Protein AF-A0A973CTF1-F1 (afdb_monomer_lite)

Sequence (66 aa):
MSLARIWRELCAHPIITGVLLGCTLVGVGLGYQLLSAEWPLWRRLLGGGVGGAGVGVFITAARMIG

Foldseek 3Di:
DDPVVVVVVCVVCVPLVVQLVVLLVQLQVCLQVPDDPPDPNVCSNVRSNVRSNVVSVVVVVVVVVD

Structure (mmCIF, N/CA/C/O backbone):
data_AF-A0A973CTF1-F1
#
_entry.id   AF-A0A973CTF1-F1
#
loop_
_atom_site.group_PDB
_atom_site.id
_atom_site.type_symbol
_atom_site.label_atom_id
_atom_site.label_alt_id
_atom_site.label_comp_id
_atom_site.label_asym_id
_atom_site.label_entity_id
_atom_site.label_seq_id
_atom_site.pdbx_PDB_ins_code
_atom_site.Cartn_x
_atom_site.Cartn_y
_atom_site.Cartn_z
_atom_site.occupancy
_atom_site.B_iso_or_equiv
_atom_site.auth_seq_id
_atom_site.auth_comp_id
_atom_site.auth_asym_id
_atom_site.auth_atom_id
_atom_site.pdbx_PDB_model_num
ATOM 1 N N . MET A 1 1 ? 16.312 12.691 -7.580 1.00 53.44 1 MET A N 1
ATOM 2 C CA . MET A 1 1 ? 15.251 12.499 -8.599 1.00 53.44 1 MET A CA 1
ATOM 3 C C . MET A 1 1 ? 14.135 13.501 -8.335 1.00 53.44 1 MET A C 1
ATOM 5 O O . MET A 1 1 ? 13.702 13.592 -7.198 1.00 53.44 1 MET A O 1
ATOM 9 N N . SER A 1 2 ? 13.713 14.292 -9.329 1.00 79.50 2 SER A N 1
ATOM 10 C CA . SER A 1 2 ? 12.620 15.268 -9.160 1.00 79.50 2 SER A CA 1
ATOM 11 C C . SER A 1 2 ? 11.260 14.568 -9.241 1.00 79.50 2 SER A C 1
ATOM 13 O O . SER A 1 2 ? 11.038 13.763 -10.147 1.00 79.50 2 SER A O 1
ATOM 15 N N . LEU A 1 3 ? 10.345 14.902 -8.328 1.00 68.62 3 LEU A N 1
ATOM 16 C CA . LEU A 1 3 ? 8.971 14.383 -8.261 1.00 68.62 3 LEU A CA 1
ATOM 17 C C . LEU A 1 3 ? 8.216 14.555 -9.597 1.00 68.62 3 LEU A C 1
ATOM 19 O O . LEU A 1 3 ? 7.462 13.684 -10.020 1.00 68.62 3 LEU A O 1
ATOM 23 N N . ALA A 1 4 ? 8.521 15.631 -10.328 1.00 75.38 4 ALA A N 1
ATOM 24 C CA . ALA A 1 4 ? 7.959 15.926 -11.646 1.00 75.38 4 ALA A CA 1
ATOM 25 C C . ALA A 1 4 ? 8.433 14.976 -12.765 1.00 75.38 4 ALA A C 1
ATOM 27 O O . ALA A 1 4 ? 7.825 14.924 -13.837 1.00 75.38 4 ALA A O 1
ATOM 28 N N . ARG A 1 5 ? 9.543 14.254 -12.568 1.00 75.00 5 ARG A N 1
ATOM 29 C CA . ARG A 1 5 ? 10.011 13.227 -13.512 1.00 75.00 5 ARG A CA 1
ATOM 30 C C . ARG A 1 5 ? 9.295 11.900 -13.257 1.00 75.00 5 ARG A C 1
ATOM 32 O O . ARG A 1 5 ? 8.805 11.303 -14.204 1.00 75.00 5 ARG A O 1
ATOM 39 N N . ILE A 1 6 ? 9.147 11.523 -11.986 1.00 70.38 6 ILE A N 1
ATOM 40 C CA . ILE A 1 6 ? 8.403 10.327 -11.559 1.00 70.38 6 ILE A CA 1
ATOM 41 C C . ILE A 1 6 ? 6.944 10.405 -12.027 1.00 70.38 6 ILE A C 1
ATOM 43 O O . ILE A 1 6 ? 6.423 9.438 -12.567 1.00 70.38 6 ILE A O 1
ATOM 47 N N . TRP A 1 7 ? 6.304 11.571 -11.898 1.00 67.38 7 TRP A N 1
ATOM 48 C CA . TRP A 1 7 ? 4.923 11.763 -12.351 1.00 67.38 7 TRP A CA 1
ATOM 49 C C . TRP A 1 7 ? 4.743 11.54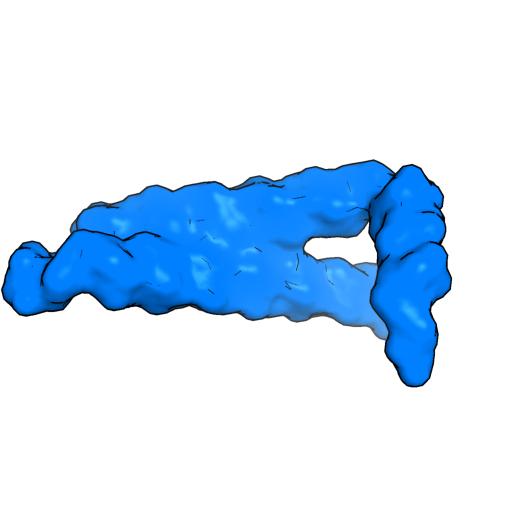2 -13.861 1.00 67.38 7 TRP A C 1
ATOM 51 O O . TRP A 1 7 ? 3.808 10.870 -14.282 1.00 67.38 7 TRP A O 1
ATOM 61 N N . ARG A 1 8 ? 5.660 12.063 -14.688 1.00 77.12 8 ARG A N 1
ATOM 62 C CA . ARG A 1 8 ? 5.603 11.882 -16.149 1.00 77.12 8 ARG A CA 1
ATOM 63 C C . ARG A 1 8 ? 5.813 10.428 -16.570 1.00 77.12 8 ARG A C 1
ATOM 65 O O . ARG A 1 8 ? 5.105 9.959 -17.452 1.00 77.12 8 ARG A O 1
ATOM 72 N N . GLU A 1 9 ? 6.731 9.728 -15.912 1.00 71.19 9 GLU A N 1
ATOM 73 C CA . GLU A 1 9 ? 6.966 8.289 -16.098 1.00 71.19 9 GLU A CA 1
ATOM 74 C C . GLU A 1 9 ? 5.737 7.456 -15.692 1.00 71.19 9 GLU A C 1
ATOM 76 O O . GLU A 1 9 ? 5.310 6.576 -16.437 1.00 71.19 9 GLU A O 1
ATOM 81 N N . LEU A 1 10 ? 5.092 7.778 -14.561 1.00 63.31 10 LEU A N 1
ATOM 82 C CA . LEU A 1 10 ? 3.855 7.102 -14.143 1.00 63.31 10 LEU A CA 1
ATOM 83 C C . LEU A 1 10 ? 2.704 7.325 -15.133 1.00 63.31 10 LEU A C 1
ATOM 85 O O . LEU A 1 10 ? 1.982 6.380 -15.454 1.00 63.31 10 LEU A O 1
ATOM 89 N N . CYS A 1 11 ? 2.538 8.550 -15.643 1.00 67.19 11 CYS A N 1
ATOM 90 C CA . CYS A 1 11 ? 1.528 8.848 -16.662 1.00 67.19 11 CYS A CA 1
ATOM 91 C C . CYS A 1 11 ? 1.795 8.131 -17.995 1.00 67.19 11 CYS A C 1
ATOM 93 O O . CYS A 1 11 ? 0.844 7.852 -18.722 1.00 67.19 11 CYS A O 1
ATOM 95 N N . ALA A 1 12 ? 3.052 7.810 -18.314 1.00 75.2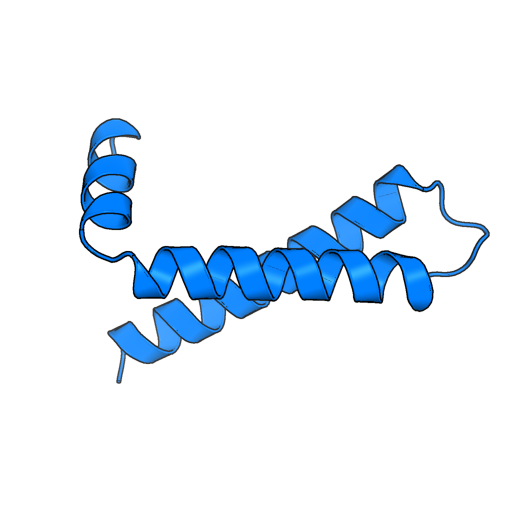5 12 ALA A N 1
ATOM 96 C CA . ALA A 1 12 ? 3.400 7.042 -19.509 1.00 75.25 12 ALA A CA 1
ATOM 97 C C . ALA A 1 12 ? 3.028 5.548 -19.392 1.00 75.25 12 ALA A C 1
ATOM 99 O O . ALA A 1 12 ? 2.871 4.874 -20.410 1.00 75.25 12 ALA A O 1
ATOM 100 N N . HIS A 1 13 ? 2.826 5.033 -18.172 1.00 76.94 13 HIS A N 1
ATOM 101 C CA . HIS A 1 13 ? 2.534 3.622 -17.913 1.00 76.94 13 HIS A CA 1
ATOM 102 C C . HIS A 1 13 ? 1.250 3.434 -17.081 1.00 76.94 13 HIS A C 1
ATOM 104 O O . HIS A 1 13 ? 1.304 3.098 -15.891 1.00 76.94 13 HIS A O 1
ATOM 110 N N . PRO A 1 14 ? 0.061 3.578 -17.704 1.00 74.19 14 PRO A N 1
ATOM 111 C CA . PRO A 1 14 ? -1.225 3.476 -17.007 1.00 74.19 14 PRO A CA 1
ATOM 112 C C . PRO A 1 14 ? -1.461 2.096 -16.376 1.00 74.19 14 PRO A C 1
ATOM 114 O O . PRO A 1 14 ? -2.130 1.994 -15.352 1.00 74.19 14 PRO A O 1
ATOM 117 N N . ILE A 1 15 ? -0.867 1.040 -16.939 1.00 80.44 15 ILE A N 1
ATOM 118 C CA . ILE A 1 15 ? -0.963 -0.330 -16.413 1.00 80.44 15 ILE A CA 1
ATOM 119 C C . ILE A 1 15 ? -0.282 -0.438 -15.043 1.00 80.44 15 ILE A C 1
ATOM 121 O O . ILE A 1 15 ? -0.858 -1.002 -14.118 1.00 80.44 15 ILE A O 1
ATOM 125 N N . ILE A 1 16 ? 0.913 0.142 -14.889 1.00 78.19 16 ILE A N 1
ATOM 126 C CA . ILE A 1 16 ? 1.667 0.132 -13.626 1.00 78.19 16 ILE A CA 1
ATOM 127 C C . ILE A 1 16 ? 0.882 0.877 -12.546 1.00 78.19 16 ILE A C 1
ATOM 129 O O . ILE A 1 16 ? 0.679 0.367 -11.444 1.00 78.19 16 ILE A O 1
ATOM 133 N N . THR A 1 17 ? 0.376 2.059 -12.898 1.00 80.19 17 THR A N 1
ATOM 134 C CA . THR A 1 17 ? -0.471 2.867 -12.016 1.00 80.19 17 THR A CA 1
ATOM 135 C C . THR A 1 17 ? -1.738 2.108 -11.608 1.00 80.19 17 THR A C 1
ATOM 137 O O . THR A 1 17 ? -2.100 2.111 -10.433 1.00 80.19 17 THR A O 1
ATOM 140 N N . GLY A 1 18 ? -2.377 1.401 -12.547 1.00 79.50 18 GLY A N 1
ATOM 141 C CA . GLY A 1 18 ? -3.560 0.580 -12.288 1.00 79.50 18 GLY A CA 1
ATOM 142 C C . GLY A 1 18 ? -3.292 -0.592 -11.341 1.00 79.50 18 GLY A C 1
ATOM 143 O O . GLY A 1 18 ? -4.071 -0.813 -10.415 1.00 79.50 18 GLY A O 1
ATOM 144 N N . VAL A 1 19 ? -2.174 -1.305 -11.515 1.00 84.12 19 VAL A N 1
ATOM 145 C CA . VAL A 1 19 ? -1.765 -2.405 -10.621 1.00 84.12 19 VAL A CA 1
ATOM 146 C C . VAL A 1 19 ? -1.467 -1.881 -9.215 1.00 84.12 19 VAL A C 1
ATOM 148 O O . VAL A 1 19 ? -1.953 -2.447 -8.238 1.00 84.12 19 VAL A O 1
ATOM 151 N N . LEU A 1 20 ? -0.738 -0.768 -9.098 1.00 81.62 20 LEU A N 1
ATOM 152 C CA . LEU A 1 20 ? -0.455 -0.118 -7.814 1.00 81.62 20 LEU A CA 1
ATOM 153 C C . LEU A 1 20 ? -1.734 0.283 -7.073 1.00 81.62 20 LEU A C 1
ATOM 155 O O . LEU A 1 20 ? -1.894 -0.049 -5.896 1.00 81.62 20 LEU A O 1
ATOM 159 N N . LEU A 1 21 ? -2.658 0.957 -7.760 1.00 84.88 21 LEU A N 1
ATOM 160 C CA . LEU A 1 21 ? -3.952 1.343 -7.195 1.00 84.88 21 LEU A CA 1
ATOM 161 C C . LEU A 1 21 ? -4.782 0.119 -6.798 1.00 84.88 21 LEU A C 1
ATOM 163 O O . LEU A 1 21 ? -5.296 0.074 -5.682 1.00 84.88 21 LEU A O 1
ATOM 167 N N . GLY A 1 22 ? -4.870 -0.887 -7.670 1.00 85.88 22 GLY A N 1
ATOM 168 C CA . GLY A 1 22 ? -5.615 -2.118 -7.413 1.00 85.88 22 GLY A CA 1
ATOM 169 C C . GLY A 1 22 ? -5.095 -2.866 -6.187 1.00 85.88 22 GLY A C 1
ATOM 170 O O . GLY A 1 22 ? -5.867 -3.162 -5.275 1.00 85.88 22 GLY A O 1
ATOM 171 N N . CYS A 1 23 ? -3.784 -3.101 -6.108 1.00 86.38 23 CYS A N 1
ATOM 172 C CA . CYS A 1 23 ? -3.176 -3.764 -4.956 1.00 86.38 23 CYS A CA 1
ATOM 173 C C . CYS A 1 23 ? -3.350 -2.945 -3.671 1.00 86.38 23 CYS A C 1
ATOM 175 O O . CYS A 1 23 ? -3.636 -3.524 -2.625 1.00 86.38 23 CYS A O 1
ATOM 177 N N . THR A 1 24 ? -3.253 -1.614 -3.741 1.00 85.62 24 THR A N 1
ATOM 178 C CA . THR A 1 24 ? -3.487 -0.735 -2.583 1.00 85.62 24 THR A CA 1
ATOM 179 C C . THR A 1 24 ? -4.931 -0.838 -2.089 1.00 85.62 24 THR A C 1
ATOM 181 O O . THR A 1 24 ? -5.145 -1.036 -0.897 1.00 85.62 24 THR A O 1
ATOM 184 N N . LEU A 1 25 ? -5.925 -0.769 -2.980 1.00 84.44 25 LEU A N 1
ATOM 185 C CA . LEU A 1 25 ? -7.345 -0.878 -2.617 1.00 84.44 25 LEU A CA 1
ATOM 186 C C . LEU A 1 25 ? -7.692 -2.253 -2.033 1.00 84.44 25 LEU A C 1
ATOM 188 O O . LEU A 1 25 ? -8.374 -2.331 -1.010 1.00 84.44 25 LEU A O 1
ATOM 192 N N . VAL A 1 26 ? -7.183 -3.330 -2.638 1.00 87.31 26 VAL A N 1
ATOM 193 C CA . VAL A 1 26 ? -7.347 -4.695 -2.116 1.00 87.31 26 VAL A CA 1
ATOM 194 C C . VAL A 1 26 ? -6.686 -4.822 -0.745 1.00 87.31 26 VAL A C 1
ATOM 196 O O . VAL A 1 26 ? -7.303 -5.335 0.185 1.00 87.31 26 VAL A O 1
ATOM 199 N N . GLY A 1 27 ? -5.471 -4.296 -0.588 1.00 84.81 27 GLY A N 1
ATOM 200 C CA . GLY A 1 27 ? -4.758 -4.276 0.684 1.00 84.81 27 GLY A CA 1
ATOM 201 C C . GLY A 1 27 ? -5.527 -3.531 1.774 1.00 84.81 27 GLY A C 1
ATOM 202 O O . GLY A 1 27 ? -5.665 -4.050 2.876 1.00 84.81 27 GLY A O 1
ATOM 203 N N . VAL A 1 28 ? -6.095 -2.360 1.473 1.00 81.44 28 VAL A N 1
ATOM 204 C CA . VAL A 1 28 ? -6.947 -1.603 2.408 1.00 81.44 28 VAL A CA 1
ATOM 205 C C . VAL A 1 28 ? -8.190 -2.408 2.807 1.00 81.44 28 VAL A C 1
ATOM 207 O O . VAL A 1 28 ? -8.508 -2.477 3.995 1.00 81.44 28 VAL A O 1
ATOM 210 N N . GLY A 1 29 ? -8.872 -3.041 1.846 1.00 82.62 29 GLY A N 1
ATOM 211 C CA . GLY A 1 29 ? -10.053 -3.870 2.111 1.00 82.62 29 GLY A CA 1
ATOM 212 C C . GLY A 1 29 ? -9.738 -5.090 2.980 1.00 82.62 29 GLY A C 1
ATOM 213 O O . GLY A 1 29 ? -10.437 -5.360 3.957 1.00 82.62 29 GLY A O 1
ATOM 214 N N . LEU A 1 30 ? -8.633 -5.776 2.683 1.00 81.38 30 LEU A N 1
ATOM 215 C CA . LEU A 1 30 ? -8.118 -6.877 3.494 1.00 81.38 30 LEU A CA 1
ATOM 216 C C . LEU A 1 30 ? -7.689 -6.394 4.881 1.00 81.38 30 LEU A C 1
ATOM 218 O O . LEU A 1 30 ? -7.997 -7.047 5.870 1.00 81.38 30 LEU A O 1
ATOM 222 N N . GLY A 1 31 ? -7.051 -5.228 4.980 1.00 79.25 31 GLY A N 1
ATOM 223 C CA . GLY A 1 31 ? -6.667 -4.624 6.252 1.00 79.25 31 GLY A CA 1
ATOM 224 C C . GLY A 1 31 ? -7.871 -4.294 7.134 1.00 79.25 31 GLY A C 1
ATOM 225 O O . GLY A 1 31 ? -7.839 -4.503 8.344 1.00 79.25 31 GLY A O 1
ATOM 226 N N . TYR A 1 32 ? -8.961 -3.835 6.522 1.00 76.62 32 TYR A N 1
ATOM 227 C CA . TYR A 1 32 ? -10.219 -3.578 7.214 1.00 76.62 32 TYR A CA 1
ATOM 228 C C . TYR A 1 32 ? -10.886 -4.863 7.731 1.00 76.62 32 TYR A C 1
ATOM 230 O O . TYR A 1 32 ? -11.411 -4.856 8.845 1.00 76.62 32 TYR A O 1
ATOM 238 N N . GLN A 1 33 ? -10.850 -5.954 6.955 1.00 79.88 33 GLN A N 1
ATOM 239 C CA . GLN A 1 33 ? -11.482 -7.223 7.338 1.00 79.88 33 GLN A CA 1
ATOM 240 C C . GLN A 1 33 ? -10.631 -8.113 8.256 1.00 79.88 33 GLN A C 1
ATOM 242 O O . GLN A 1 33 ? -11.189 -8.778 9.124 1.00 79.88 33 GLN A O 1
ATOM 247 N N . LEU A 1 34 ? -9.308 -8.151 8.072 1.00 77.38 34 LEU A N 1
ATOM 248 C CA . LEU A 1 34 ? -8.422 -9.125 8.726 1.00 77.38 34 LEU A CA 1
ATOM 249 C C . LEU A 1 34 ? -7.722 -8.597 9.985 1.00 77.38 34 LEU A C 1
ATOM 251 O O . LEU A 1 34 ? -7.377 -9.401 10.848 1.00 77.38 34 LEU A O 1
ATOM 255 N N . LEU A 1 35 ? -7.479 -7.286 10.128 1.00 75.12 35 LEU A N 1
ATOM 256 C CA . LEU A 1 35 ? -6.890 -6.776 11.376 1.00 75.12 35 LEU A CA 1
ATOM 257 C C . LEU A 1 35 ? -7.937 -6.768 12.494 1.00 75.12 35 LEU A C 1
ATOM 259 O O . LEU A 1 35 ? -9.096 -6.479 12.237 1.00 75.12 35 LEU A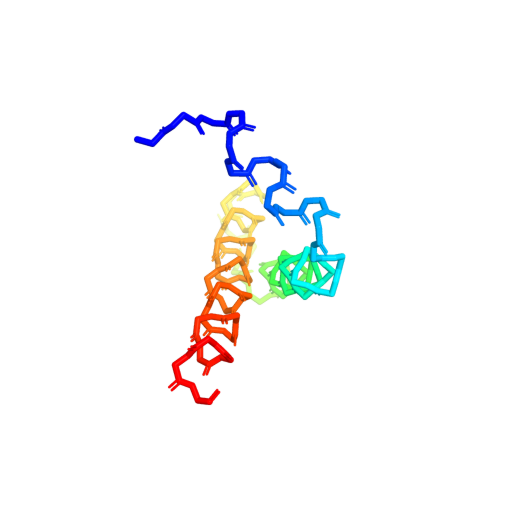 O 1
ATOM 263 N N . SER A 1 36 ? -7.535 -7.023 13.743 1.00 73.31 36 SER A N 1
ATOM 264 C CA . SER A 1 36 ? -8.421 -7.046 14.927 1.00 73.31 36 SER A CA 1
ATOM 265 C C . SER A 1 36 ? -9.169 -5.719 15.144 1.00 73.31 36 SER A C 1
ATOM 267 O O . SER A 1 36 ? -8.627 -4.649 14.853 1.00 73.31 36 SER A O 1
ATOM 269 N N . ALA A 1 37 ? -10.412 -5.776 15.653 1.00 70.69 37 ALA A N 1
ATOM 270 C CA . ALA A 1 37 ? -11.280 -4.610 15.934 1.00 70.69 37 ALA A CA 1
ATOM 271 C C . ALA A 1 37 ? -10.722 -3.671 17.003 1.00 70.69 37 ALA A C 1
ATOM 273 O O . ALA A 1 37 ? -11.104 -2.507 17.079 1.00 70.69 37 ALA A O 1
ATOM 274 N N . GLU A 1 38 ? -9.766 -4.174 17.768 1.00 78.44 38 GLU A N 1
ATOM 275 C CA . GLU A 1 38 ? -9.022 -3.456 18.796 1.00 78.44 38 GLU A CA 1
ATOM 276 C C . GLU A 1 38 ? -8.096 -2.389 18.196 1.00 78.44 38 GLU A C 1
ATOM 278 O O . GLU A 1 38 ? -7.686 -1.448 18.874 1.00 78.44 38 GLU A O 1
ATOM 283 N N . TRP A 1 39 ? -7.754 -2.523 16.912 1.00 73.12 39 TRP A N 1
ATOM 284 C CA . TRP A 1 39 ? -6.891 -1.573 16.233 1.00 73.12 39 TRP A CA 1
ATOM 285 C C . TRP A 1 39 ? -7.711 -0.383 15.732 1.00 73.12 39 TRP A C 1
ATOM 287 O O . TRP A 1 39 ? -8.722 -0.571 15.050 1.00 73.12 39 TRP A O 1
ATOM 297 N N . PRO A 1 40 ? -7.262 0.858 15.993 1.00 81.25 40 PRO A N 1
ATOM 298 C CA . PRO A 1 40 ? -7.966 2.034 15.515 1.00 81.25 40 PRO A CA 1
ATOM 299 C C . PRO A 1 40 ? -8.024 2.028 13.983 1.00 81.25 40 PRO A C 1
ATOM 301 O O . PRO A 1 40 ? -7.066 1.641 13.306 1.00 81.25 40 PRO A O 1
ATOM 304 N N . LEU A 1 41 ? -9.163 2.470 13.442 1.00 75.31 41 LEU A N 1
ATOM 305 C CA . LEU A 1 41 ? -9.539 2.334 12.030 1.00 75.31 41 LEU A CA 1
ATOM 306 C C . LEU A 1 41 ? -8.439 2.818 11.068 1.00 75.31 41 LEU A C 1
ATOM 308 O O . LEU A 1 41 ? -8.138 2.161 10.077 1.00 75.31 41 LEU A O 1
ATOM 312 N N . TRP A 1 42 ? -7.756 3.911 11.417 1.00 75.88 42 TRP A N 1
ATOM 313 C CA . TRP A 1 42 ? -6.648 4.463 10.639 1.00 75.88 42 TRP A CA 1
ATOM 314 C C . TRP A 1 42 ? -5.446 3.508 10.519 1.00 75.88 42 TRP A C 1
ATOM 316 O O . TRP A 1 42 ? -4.847 3.432 9.451 1.00 75.88 42 TRP A O 1
ATOM 326 N N . ARG A 1 43 ? -5.107 2.723 11.556 1.00 77.75 43 ARG A N 1
ATOM 327 C CA . ARG A 1 43 ? -4.005 1.741 11.487 1.00 77.75 43 ARG A CA 1
ATOM 328 C C . ARG A 1 43 ? -4.351 0.547 10.613 1.00 77.75 43 ARG A C 1
ATOM 330 O O . ARG A 1 43 ? -3.469 0.020 9.949 1.00 77.75 43 ARG A O 1
ATOM 337 N N . ARG A 1 44 ? -5.617 0.132 10.600 1.00 76.44 44 ARG A N 1
ATOM 338 C CA . ARG A 1 44 ? -6.100 -0.969 9.752 1.00 76.44 44 ARG A CA 1
ATOM 339 C C . ARG A 1 44 ? -6.014 -0.593 8.276 1.00 76.44 44 ARG A C 1
ATOM 341 O O . ARG A 1 44 ? -5.486 -1.357 7.472 1.00 76.44 44 ARG A O 1
ATOM 348 N N . LEU A 1 45 ? -6.449 0.626 7.952 1.00 75.56 45 LEU A N 1
ATOM 349 C CA . LEU A 1 45 ? -6.372 1.177 6.601 1.00 75.56 45 LEU A CA 1
ATOM 350 C C . LEU A 1 45 ? -4.920 1.411 6.164 1.00 75.56 45 LEU A C 1
ATOM 352 O O . LEU A 1 45 ? -4.564 1.039 5.051 1.00 75.56 45 LEU A O 1
ATOM 356 N N . LEU A 1 46 ? -4.066 1.969 7.031 1.00 79.00 46 LEU A N 1
ATOM 357 C CA . LEU A 1 46 ? -2.651 2.176 6.708 1.00 79.00 46 LEU A CA 1
ATOM 358 C C . LEU A 1 46 ? -1.882 0.858 6.596 1.00 79.00 46 LEU A C 1
ATOM 360 O O . LEU A 1 46 ? -1.125 0.691 5.652 1.00 79.00 46 LEU A O 1
ATOM 364 N N . GLY A 1 47 ? -2.082 -0.090 7.512 1.00 76.69 47 GLY A N 1
ATOM 365 C CA . GLY A 1 47 ? -1.416 -1.394 7.461 1.00 76.69 47 GLY A CA 1
ATOM 366 C C . GLY A 1 47 ? -1.798 -2.178 6.207 1.00 76.69 47 GLY A C 1
ATOM 367 O O . GLY A 1 47 ? -0.926 -2.668 5.491 1.00 76.69 47 GLY A O 1
ATOM 368 N N . GLY A 1 48 ? -3.095 -2.213 5.893 1.00 77.25 48 GLY A N 1
ATOM 369 C CA . GLY A 1 48 ? -3.601 -2.817 4.666 1.00 77.25 48 GLY A CA 1
ATOM 370 C C . GLY A 1 48 ? -3.115 -2.107 3.403 1.00 77.25 48 GLY A C 1
ATOM 371 O O . GLY A 1 48 ? -2.617 -2.747 2.480 1.00 77.25 48 GLY A O 1
ATOM 372 N N . GLY A 1 49 ? -3.204 -0.776 3.368 1.00 76.62 49 GLY A N 1
ATOM 373 C CA . GLY A 1 49 ? -2.789 0.031 2.222 1.00 76.62 49 GLY A CA 1
ATOM 374 C C . GLY A 1 49 ? -1.287 -0.005 1.960 1.00 76.62 49 GLY A C 1
ATOM 375 O O . GLY A 1 49 ? -0.887 -0.112 0.806 1.00 76.62 49 GLY A O 1
ATOM 376 N N . VAL A 1 50 ? -0.450 0.007 3.001 1.00 83.62 50 VAL A N 1
ATOM 377 C CA . VAL A 1 50 ? 1.010 -0.134 2.867 1.00 83.62 50 VAL A CA 1
ATOM 378 C C . VAL A 1 50 ? 1.374 -1.537 2.385 1.00 83.62 50 VAL A C 1
ATOM 380 O O . VAL A 1 50 ? 2.209 -1.667 1.492 1.00 83.62 50 VAL A O 1
ATOM 383 N N . GLY A 1 51 ? 0.715 -2.579 2.905 1.00 79.62 51 GLY A N 1
ATOM 384 C CA . GLY A 1 51 ? 0.890 -3.947 2.409 1.00 79.62 51 GLY A CA 1
ATOM 385 C C . GLY A 1 51 ? 0.507 -4.075 0.932 1.00 79.62 51 GLY A C 1
ATOM 386 O O . GLY A 1 51 ? 1.282 -4.589 0.126 1.00 79.62 51 GLY A O 1
ATOM 387 N N . GLY A 1 52 ? -0.650 -3.529 0.556 1.00 77.50 52 GLY A N 1
ATOM 388 C CA . GLY A 1 52 ? -1.133 -3.501 -0.823 1.00 77.50 52 GLY A CA 1
ATOM 389 C C . GLY A 1 52 ? -0.226 -2.717 -1.774 1.00 77.50 52 GLY A C 1
ATOM 390 O O . GLY A 1 52 ? 0.134 -3.213 -2.842 1.00 77.50 52 GLY A O 1
ATOM 391 N N . ALA A 1 53 ? 0.211 -1.524 -1.374 1.00 78.94 53 ALA A N 1
ATOM 392 C CA . ALA A 1 53 ? 1.154 -0.719 -2.142 1.00 78.94 53 ALA A CA 1
ATOM 393 C C . ALA A 1 53 ? 2.505 -1.435 -2.300 1.00 78.94 53 ALA A C 1
ATOM 395 O O . ALA A 1 53 ? 3.064 -1.444 -3.395 1.00 78.94 53 ALA A O 1
ATOM 396 N N . GLY A 1 54 ? 2.995 -2.097 -1.247 1.00 81.25 54 GLY A N 1
ATOM 397 C CA . GLY A 1 54 ? 4.217 -2.902 -1.287 1.00 81.25 54 GLY A CA 1
ATOM 398 C C . GLY A 1 54 ? 4.149 -4.032 -2.317 1.00 81.25 54 GLY A C 1
ATOM 399 O O . GLY A 1 54 ? 5.072 -4.186 -3.115 1.00 81.25 54 GLY A O 1
ATOM 400 N N . VAL A 1 55 ? 3.034 -4.769 -2.369 1.00 82.25 55 VAL A N 1
ATOM 401 C CA . VAL A 1 55 ? 2.811 -5.815 -3.385 1.00 82.25 55 VAL A CA 1
ATOM 402 C C . VAL A 1 55 ? 2.736 -5.216 -4.792 1.00 82.25 55 VAL A C 1
ATOM 404 O O . VAL A 1 55 ? 3.356 -5.744 -5.713 1.00 82.25 55 VAL A O 1
ATOM 407 N N . GLY A 1 56 ? 2.040 -4.089 -4.965 1.00 77.44 56 GLY A N 1
ATOM 408 C CA . GLY A 1 56 ? 1.957 -3.396 -6.254 1.00 77.44 56 GLY A CA 1
ATOM 409 C C . GLY A 1 56 ? 3.327 -2.945 -6.773 1.00 77.44 56 GLY A C 1
ATOM 410 O O . GLY A 1 56 ? 3.647 -3.160 -7.945 1.00 77.44 56 GLY A O 1
ATOM 411 N N . VAL A 1 57 ? 4.172 -2.390 -5.897 1.00 81.31 57 VAL A N 1
ATOM 412 C CA . VAL A 1 57 ? 5.565 -2.036 -6.222 1.00 81.31 57 VAL A CA 1
ATOM 413 C C . VAL A 1 57 ? 6.380 -3.286 -6.547 1.00 81.31 57 VAL A C 1
ATOM 415 O O . VAL A 1 57 ? 7.114 -3.279 -7.531 1.00 81.31 57 VAL A O 1
ATOM 418 N N . PHE A 1 58 ? 6.235 -4.365 -5.776 1.00 81.38 58 PHE A N 1
ATOM 419 C CA . PHE A 1 58 ? 6.973 -5.610 -5.996 1.00 81.38 58 PHE A CA 1
ATOM 420 C C . PHE A 1 58 ? 6.643 -6.254 -7.349 1.00 81.38 58 PHE A C 1
ATOM 422 O O . PHE A 1 58 ? 7.556 -6.595 -8.096 1.00 81.38 58 PHE A O 1
ATOM 429 N N . ILE A 1 59 ? 5.359 -6.360 -7.709 1.00 80.19 59 ILE A N 1
ATOM 430 C CA . ILE A 1 59 ? 4.919 -6.880 -9.018 1.00 80.19 59 ILE A CA 1
ATOM 431 C C . ILE A 1 59 ? 5.465 -6.007 -10.150 1.00 80.19 59 ILE A C 1
ATOM 433 O O . ILE A 1 59 ? 5.950 -6.518 -11.161 1.00 80.19 59 ILE A O 1
ATOM 437 N N . THR A 1 60 ? 5.413 -4.689 -9.968 1.00 79.50 60 THR A N 1
ATOM 438 C CA . THR A 1 60 ? 5.934 -3.734 -10.947 1.00 79.50 60 THR A CA 1
ATOM 439 C C . THR A 1 60 ? 7.447 -3.891 -11.117 1.00 79.50 60 THR A C 1
ATOM 441 O O . THR A 1 60 ? 7.926 -3.976 -12.243 1.00 79.50 60 THR A O 1
ATOM 444 N N . ALA A 1 61 ? 8.203 -3.987 -10.021 1.00 76.31 61 ALA A N 1
ATOM 445 C CA . ALA A 1 61 ? 9.649 -4.183 -10.049 1.00 76.31 61 ALA A CA 1
ATOM 446 C C . ALA A 1 61 ? 10.030 -5.538 -10.669 1.00 76.31 61 ALA A C 1
ATOM 448 O O . ALA A 1 61 ? 10.924 -5.594 -11.510 1.00 76.31 61 ALA A O 1
ATOM 449 N N . ALA A 1 62 ? 9.310 -6.613 -10.332 1.00 76.69 62 ALA A N 1
ATOM 450 C CA . ALA A 1 62 ? 9.505 -7.935 -10.924 1.00 76.69 62 ALA A CA 1
ATOM 451 C C . ALA A 1 62 ? 9.305 -7.921 -12.450 1.00 76.69 62 ALA A C 1
ATOM 453 O O . ALA A 1 62 ? 10.028 -8.603 -13.168 1.00 76.69 62 ALA A O 1
ATOM 454 N N . ARG A 1 63 ? 8.375 -7.099 -12.954 1.00 70.56 63 ARG A N 1
ATOM 455 C CA . ARG A 1 63 ? 8.158 -6.89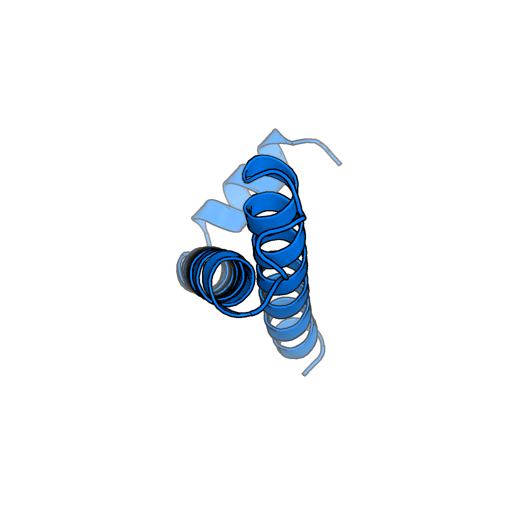0 -14.395 1.00 70.56 63 ARG A CA 1
ATOM 456 C C . ARG A 1 63 ? 9.190 -6.003 -15.087 1.00 70.56 63 ARG A C 1
ATOM 458 O O . ARG A 1 63 ? 9.215 -6.008 -16.308 1.00 70.56 63 ARG A O 1
ATOM 465 N N . MET A 1 64 ? 9.986 -5.229 -14.353 1.00 64.50 64 MET A N 1
ATOM 466 C CA . MET A 1 64 ? 11.090 -4.457 -14.939 1.00 64.50 64 MET A CA 1
ATOM 467 C C . MET A 1 64 ? 12.408 -5.241 -14.966 1.00 64.50 64 MET A C 1
ATOM 469 O O . MET A 1 64 ? 13.297 -4.900 -15.738 1.00 64.50 64 MET A O 1
ATOM 473 N N . ILE A 1 65 ? 12.555 -6.247 -14.098 1.00 66.75 65 ILE A N 1
ATOM 474 C CA . ILE A 1 65 ? 13.759 -7.088 -14.001 1.00 66.75 65 ILE A CA 1
ATOM 475 C C . ILE A 1 65 ? 13.673 -8.307 -14.939 1.00 66.75 65 ILE A C 1
ATOM 477 O O . ILE A 1 65 ? 14.712 -8.826 -15.344 1.00 66.75 65 ILE A O 1
ATOM 481 N N . GLY A 1 66 ? 12.456 -8.765 -15.254 1.00 43.19 66 GLY A N 1
ATOM 482 C CA . GLY A 1 66 ? 12.180 -9.924 -16.112 1.00 43.19 66 GLY A CA 1
ATOM 483 C C . GLY A 1 66 ? 11.784 -9.568 -17.535 1.00 43.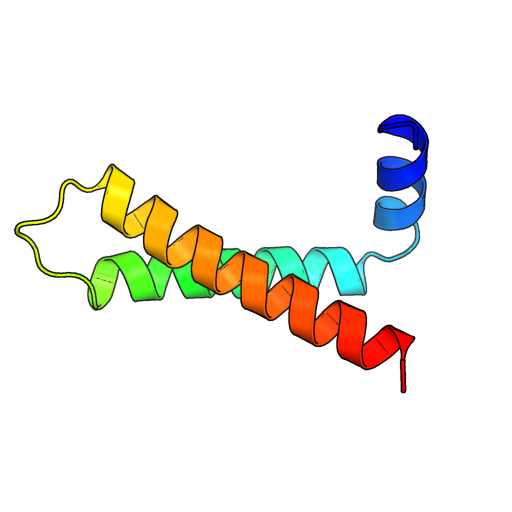19 66 GLY A C 1
ATOM 484 O O . GLY A 1 66 ? 11.086 -8.547 -17.714 1.00 43.19 66 GLY A O 1
#

Radius of gyration: 13.98 Å; chains: 1; bounding box: 27×26×38 Å

Secondary structure (DSSP, 8-state):
--HHHHHHHHHH-HHHHHHHHHHHHHHHHHHHHHS-TTS-HHHHHHHHHHHHHHHHHHHHHHHHH-

pLDDT: mean 76.67, std 7.29, range [43.19, 87.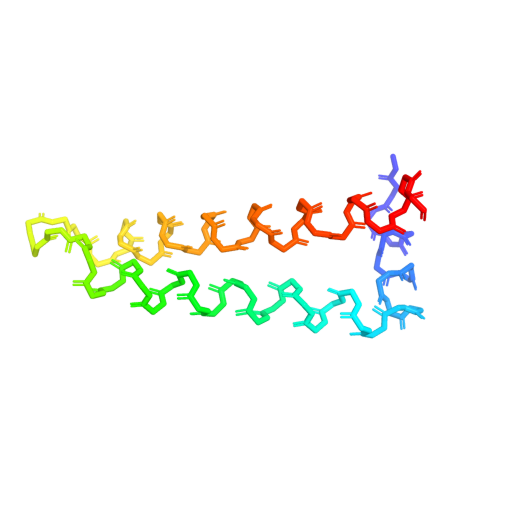31]